Protein AF-A0A0S8J284-F1 (afdb_monomer_lite)

Structure (mmCIF, N/CA/C/O backbone):
data_AF-A0A0S8J284-F1
#
_entry.id   AF-A0A0S8J284-F1
#
loop_
_atom_site.group_PDB
_atom_site.id
_atom_site.type_symbol
_atom_site.label_atom_id
_atom_site.label_alt_id
_atom_site.label_comp_id
_atom_site.label_asym_id
_atom_site.label_entity_id
_atom_site.label_seq_id
_atom_site.pdbx_PDB_ins_code
_atom_site.Cartn_x
_atom_site.Cartn_y
_atom_site.Cartn_z
_atom_site.occupancy
_atom_site.B_iso_or_equiv
_atom_site.auth_seq_id
_atom_site.auth_comp_id
_atom_site.auth_asym_id
_atom_site.auth_atom_id
_atom_site.pdbx_PDB_model_num
ATOM 1 N N . MET A 1 1 ? -27.816 -32.619 47.698 1.00 55.47 1 MET A N 1
ATOM 2 C CA . MET A 1 1 ? -27.724 -31.165 47.419 1.00 55.47 1 MET A CA 1
ATOM 3 C C . MET A 1 1 ? -26.294 -30.667 47.196 1.00 55.47 1 MET A C 1
ATOM 5 O O . MET A 1 1 ? -26.063 -30.050 46.170 1.00 55.47 1 MET A O 1
ATOM 9 N N . LYS A 1 2 ? -25.310 -30.979 48.060 1.00 54.91 2 LYS A N 1
ATOM 10 C CA . LYS A 1 2 ? -23.910 -30.512 47.897 1.00 54.91 2 LYS A CA 1
ATOM 11 C C . LYS A 1 2 ? -23.208 -30.975 46.599 1.00 54.91 2 LYS A C 1
ATOM 13 O O . LYS A 1 2 ? -22.417 -30.231 46.039 1.00 54.91 2 LYS A O 1
ATOM 18 N N . LYS A 1 3 ? -23.534 -32.173 46.089 1.00 52.38 3 LYS A N 1
ATOM 19 C CA . LYS A 1 3 ? -22.927 -32.741 44.864 1.00 52.38 3 LYS A CA 1
ATOM 20 C C . LYS A 1 3 ? -23.405 -32.066 43.565 1.00 52.38 3 LYS A C 1
ATOM 22 O O . LYS A 1 3 ? -22.605 -31.886 42.659 1.00 52.38 3 LYS A O 1
ATOM 27 N N . CYS A 1 4 ? -24.668 -31.632 43.494 1.00 60.75 4 CYS A N 1
ATOM 28 C CA . CYS A 1 4 ? -25.193 -30.891 42.336 1.00 60.75 4 CYS A CA 1
ATOM 29 C C . CYS A 1 4 ? -24.590 -29.484 42.232 1.00 60.75 4 CYS A C 1
ATOM 31 O O . CYS A 1 4 ? -24.328 -29.015 41.133 1.00 60.75 4 CYS A O 1
ATOM 33 N N . PHE A 1 5 ? -24.325 -28.841 43.373 1.00 65.31 5 PHE A N 1
ATOM 34 C CA . PHE A 1 5 ? -23.722 -27.507 43.417 1.00 65.31 5 PHE A CA 1
ATOM 35 C C . PHE A 1 5 ? -22.281 -27.501 42.885 1.00 65.31 5 PHE A C 1
ATOM 37 O O . PHE A 1 5 ? -21.887 -26.588 42.168 1.00 65.31 5 PHE A O 1
ATOM 44 N N . LEU A 1 6 ? -21.519 -28.561 43.180 1.00 66.62 6 LEU A N 1
ATOM 45 C CA . LEU A 1 6 ? -20.155 -28.734 42.678 1.00 66.62 6 LEU A CA 1
ATOM 46 C C . LEU A 1 6 ? -20.128 -28.915 41.150 1.00 66.62 6 LEU A C 1
ATOM 48 O O . LEU A 1 6 ? -19.305 -28.310 40.472 1.00 66.62 6 LEU A O 1
ATOM 52 N N . ILE A 1 7 ? -21.059 -29.706 40.605 1.00 70.56 7 ILE A N 1
ATOM 53 C CA . ILE A 1 7 ? -21.168 -29.947 39.157 1.00 70.56 7 ILE A CA 1
ATOM 54 C C . ILE A 1 7 ? -21.563 -28.658 38.421 1.00 70.56 7 ILE A C 1
ATOM 56 O O . ILE A 1 7 ? -20.993 -28.359 37.375 1.00 70.56 7 ILE A O 1
ATOM 60 N N . LEU A 1 8 ? -22.476 -27.862 38.990 1.00 61.66 8 LEU A N 1
ATOM 61 C CA . LEU A 1 8 ? -22.900 -26.589 38.400 1.00 61.66 8 LEU A CA 1
ATOM 62 C C . LEU A 1 8 ? -21.765 -25.546 38.380 1.00 61.66 8 LEU A C 1
ATOM 64 O O . LEU A 1 8 ? -21.617 -24.823 37.398 1.00 61.66 8 LEU A O 1
ATOM 68 N N . MET A 1 9 ? -20.930 -25.500 39.427 1.00 62.25 9 MET A N 1
ATOM 69 C CA . MET A 1 9 ? -19.750 -24.625 39.452 1.00 62.25 9 MET A CA 1
ATOM 70 C C . MET A 1 9 ? -18.697 -25.031 38.417 1.00 62.25 9 MET A C 1
ATOM 72 O O . MET A 1 9 ? -18.158 -24.164 37.738 1.00 62.25 9 MET A O 1
ATOM 76 N N . ILE A 1 10 ? -18.422 -26.330 38.260 1.00 64.81 10 ILE A N 1
ATOM 77 C CA . ILE A 1 10 ? -17.438 -26.813 37.277 1.00 64.81 10 ILE A CA 1
ATOM 78 C C . ILE A 1 10 ? -17.908 -26.492 35.850 1.00 64.81 10 ILE A C 1
ATOM 80 O O . ILE A 1 10 ? -17.126 -25.993 35.045 1.00 64.81 10 ILE A O 1
ATOM 84 N N . LEU A 1 11 ? -19.200 -26.679 35.556 1.00 57.97 11 LEU A N 1
ATOM 85 C CA . LEU A 1 11 ? -19.772 -26.352 34.247 1.00 57.97 11 LEU A CA 1
ATOM 86 C C . LEU A 1 11 ? -19.724 -24.839 33.950 1.00 57.97 11 LEU A C 1
ATOM 88 O O . LEU A 1 11 ? -19.425 -24.441 32.827 1.00 57.97 11 LEU A O 1
ATOM 92 N N . SER A 1 12 ? -19.953 -23.996 34.964 1.00 57.03 12 SER A N 1
ATOM 93 C CA . SER A 1 12 ? -19.860 -22.533 34.852 1.00 57.03 12 SER A CA 1
ATOM 94 C C . SER A 1 12 ? -18.428 -22.038 34.620 1.00 57.03 12 SER A C 1
ATOM 96 O O . SER A 1 12 ? -18.242 -21.058 33.904 1.00 57.03 12 SER A O 1
ATOM 98 N N . VAL A 1 13 ? -17.419 -22.695 35.200 1.00 59.44 13 VAL A N 1
ATOM 99 C CA . VAL A 1 13 ? -16.005 -22.348 34.979 1.00 59.44 13 VAL A CA 1
ATOM 100 C C . VAL A 1 13 ? -15.548 -22.784 33.581 1.00 59.44 13 VAL A C 1
ATOM 102 O O . VAL A 1 13 ? -14.806 -22.056 32.927 1.00 59.44 13 VAL A O 1
ATOM 105 N N . CYS A 1 14 ? -16.052 -23.908 33.061 1.00 55.53 14 CYS A N 1
ATOM 106 C CA . CYS A 1 14 ? -15.758 -24.348 31.692 1.00 55.53 14 CYS A CA 1
ATOM 107 C C . CYS A 1 14 ? -16.416 -23.468 30.607 1.00 55.53 14 CYS A C 1
ATOM 109 O O . CYS A 1 14 ? -15.826 -23.274 29.543 1.00 55.53 14 CYS A O 1
ATOM 111 N N . LEU A 1 15 ? -17.600 -22.901 30.872 1.00 51.56 15 LEU A N 1
ATOM 112 C CA . LEU A 1 15 ? -18.315 -22.019 29.933 1.00 51.56 15 LEU A CA 1
ATOM 113 C C . LEU A 1 15 ? -17.764 -20.583 29.888 1.00 51.56 15 LEU A C 1
ATOM 115 O O . LEU A 1 15 ? -17.946 -19.899 28.887 1.00 51.56 15 LEU A O 1
ATOM 119 N N . LEU A 1 16 ? -17.066 -20.129 30.934 1.00 50.81 16 LEU A N 1
ATOM 120 C CA . LEU A 1 16 ? -16.385 -18.825 30.947 1.00 50.81 16 LEU A CA 1
ATOM 121 C C . LEU A 1 16 ? -14.950 -18.890 30.398 1.00 50.81 16 LEU A C 1
ATOM 123 O O . LEU A 1 16 ? -14.395 -17.866 30.013 1.00 50.81 16 LEU A O 1
ATOM 127 N N . GLY A 1 17 ? -14.345 -20.082 30.346 1.00 47.28 17 GLY A N 1
ATOM 128 C CA . GLY A 1 17 ? -12.985 -20.283 29.833 1.00 47.28 17 GLY A CA 1
ATOM 129 C C . GLY A 1 17 ? -12.878 -20.442 28.312 1.00 47.28 17 GLY A C 1
ATOM 130 O O . GLY A 1 17 ? -11.770 -20.473 27.789 1.00 47.28 17 GLY A O 1
ATOM 131 N N . SER A 1 18 ? -14.001 -20.559 27.597 1.00 47.88 18 SER A N 1
ATOM 132 C CA . SER A 1 18 ? -14.031 -20.875 26.159 1.00 47.88 18 SER A CA 1
ATOM 133 C C . SER A 1 18 ? -14.291 -19.666 25.248 1.00 47.88 18 SER A C 1
ATOM 135 O O . SER A 1 18 ? -14.162 -19.783 24.032 1.00 47.88 18 SER A O 1
ATOM 137 N N . SER A 1 19 ? -14.588 -18.487 25.800 1.00 45.78 19 SER A N 1
ATOM 138 C CA . SER A 1 19 ? -14.896 -17.274 25.022 1.00 45.78 19 SER A CA 1
ATOM 139 C C . SER A 1 19 ? -13.680 -16.401 24.682 1.00 45.78 19 SER A C 1
ATOM 141 O O . SER A 1 19 ? -13.838 -15.389 24.007 1.00 45.78 19 SER A O 1
ATOM 143 N N . ILE A 1 20 ? -12.470 -16.760 25.125 1.00 48.12 20 ILE A N 1
ATOM 144 C CA . ILE A 1 20 ? -11.269 -15.912 24.964 1.00 48.12 20 ILE A CA 1
ATOM 145 C C . ILE A 1 20 ? -10.429 -16.307 23.728 1.00 48.12 20 ILE A C 1
ATOM 147 O O . ILE A 1 20 ? -9.531 -15.578 23.321 1.00 48.12 20 ILE A O 1
ATOM 151 N N . SER A 1 21 ? -10.731 -17.419 23.055 1.00 41.75 21 SER A N 1
ATOM 152 C CA . SER A 1 21 ? -9.809 -18.017 22.072 1.00 41.75 21 SER A CA 1
ATOM 153 C C . SER A 1 21 ? -10.071 -17.689 20.594 1.00 41.75 21 SER A C 1
ATOM 155 O O . SER A 1 21 ? -9.546 -18.388 19.735 1.00 41.75 21 SER A O 1
ATOM 157 N N . LEU A 1 22 ? -10.848 -16.649 20.264 1.00 42.47 22 LEU A N 1
ATOM 158 C CA . LEU A 1 22 ? -11.141 -16.287 18.861 1.00 42.47 22 LEU A CA 1
ATOM 159 C C . LEU A 1 22 ? -10.425 -15.036 18.340 1.00 42.47 22 LEU A C 1
ATOM 161 O O . LEU A 1 22 ? -10.557 -14.720 17.160 1.00 42.47 22 LEU A O 1
ATOM 165 N N . PHE A 1 23 ? -9.597 -14.371 19.149 1.00 43.62 23 PHE A N 1
ATOM 166 C CA . PHE A 1 23 ? -8.549 -13.523 18.583 1.00 43.62 23 PHE A CA 1
ATOM 167 C C . PHE A 1 23 ? -7.417 -14.439 18.135 1.00 43.62 23 PHE A C 1
ATOM 169 O O . PHE A 1 23 ? -6.452 -14.668 18.862 1.00 43.62 23 PHE A O 1
ATOM 176 N N . SER A 1 24 ? -7.586 -15.021 16.946 1.00 42.56 24 SER A N 1
ATOM 177 C CA . SER A 1 24 ? -6.487 -15.613 16.195 1.00 42.56 24 SER A CA 1
ATOM 178 C C . SER A 1 24 ? -5.383 -14.563 16.157 1.00 42.56 24 SER A C 1
ATOM 180 O O . SER A 1 24 ? -5.531 -13.534 15.501 1.00 42.56 24 SER A O 1
ATOM 182 N N . GLN A 1 25 ? -4.335 -14.778 16.952 1.00 50.28 25 GLN A N 1
ATOM 183 C CA . GLN A 1 25 ? -3.170 -13.915 17.004 1.00 50.28 25 GLN A CA 1
ATOM 184 C C . GLN A 1 25 ? -2.637 -13.834 15.581 1.00 50.28 25 GLN A C 1
ATOM 186 O O . GLN A 1 25 ? -2.089 -14.802 15.060 1.00 50.28 25 GLN A O 1
ATOM 191 N N . ILE A 1 26 ? -2.831 -12.693 14.929 1.00 55.22 26 ILE A N 1
ATOM 192 C CA . ILE A 1 26 ? -1.998 -12.325 13.795 1.00 55.22 26 ILE A CA 1
ATOM 193 C C . ILE A 1 26 ? -0.648 -12.039 14.446 1.00 55.22 26 ILE A C 1
ATOM 195 O O . ILE A 1 26 ? -0.380 -10.942 14.929 1.00 55.22 26 ILE A O 1
ATOM 199 N N . THR A 1 27 ? 0.131 -13.101 14.614 1.00 67.75 27 THR A N 1
ATOM 200 C CA . THR A 1 27 ? 1.545 -13.007 14.936 1.00 67.75 27 THR A CA 1
ATOM 201 C C . THR A 1 27 ? 2.228 -12.257 13.811 1.00 67.75 27 THR A C 1
ATOM 203 O O . THR A 1 27 ? 1.761 -12.324 12.670 1.00 67.75 27 THR A O 1
ATOM 206 N N . ASP A 1 28 ? 3.325 -11.575 14.130 1.00 82.75 28 ASP A N 1
ATOM 207 C CA . ASP A 1 28 ? 4.155 -10.942 13.116 1.00 82.75 28 ASP A CA 1
ATOM 208 C C . ASP A 1 28 ? 4.410 -11.938 11.974 1.00 82.75 28 ASP A C 1
ATOM 210 O O . ASP A 1 28 ? 4.914 -13.045 12.182 1.00 82.75 28 ASP A O 1
ATOM 214 N N . GLU A 1 29 ? 3.971 -11.571 10.776 1.00 88.25 29 GLU A N 1
ATOM 215 C CA . GLU A 1 29 ? 4.032 -12.405 9.582 1.00 88.25 29 GLU A CA 1
ATOM 216 C C . GLU A 1 29 ? 4.962 -11.715 8.595 1.00 88.25 29 GLU A C 1
ATOM 218 O O . GLU A 1 29 ? 4.930 -10.497 8.453 1.00 88.25 29 GLU A O 1
ATOM 223 N N . SER A 1 30 ? 5.806 -12.461 7.898 1.00 92.50 30 SER A N 1
ATOM 224 C CA . SER A 1 30 ? 6.573 -11.907 6.787 1.00 92.50 30 SER A CA 1
ATOM 225 C C . SER A 1 30 ? 6.796 -12.971 5.738 1.00 92.50 30 SER A C 1
ATOM 227 O O . SER A 1 30 ? 6.816 -14.166 6.043 1.00 92.50 30 SER A O 1
ATOM 229 N N . GLY A 1 31 ? 6.95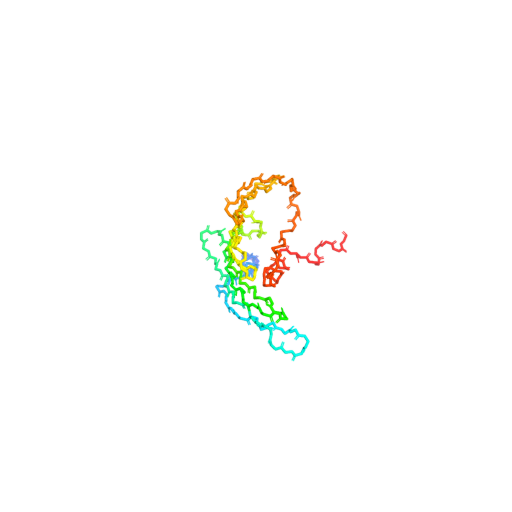8 -12.539 4.499 1.00 92.81 31 GLY A N 1
ATOM 230 C CA . GLY A 1 31 ? 7.113 -13.461 3.395 1.00 92.81 31 GLY A CA 1
ATOM 231 C C . GLY A 1 31 ? 7.509 -12.767 2.110 1.00 92.81 31 GLY A C 1
ATOM 232 O O . GLY A 1 31 ? 7.776 -11.564 2.069 1.00 92.81 31 GLY A O 1
ATOM 233 N N . LYS A 1 32 ? 7.573 -13.579 1.058 1.00 94.00 32 LYS A N 1
ATOM 234 C CA . LYS A 1 32 ? 7.924 -13.151 -0.288 1.00 94.00 32 LYS A CA 1
ATOM 235 C C . LYS A 1 32 ? 6.997 -13.819 -1.295 1.00 94.00 32 LYS A C 1
ATOM 237 O O . LYS A 1 32 ? 6.952 -15.047 -1.350 1.00 94.00 32 LYS A O 1
ATOM 242 N N . PHE A 1 33 ? 6.322 -13.033 -2.126 1.00 90.81 33 PHE A N 1
ATOM 243 C CA . PHE A 1 33 ? 5.696 -13.522 -3.350 1.00 90.81 33 PHE A CA 1
ATOM 244 C C . PHE A 1 33 ? 6.671 -13.385 -4.508 1.00 90.81 33 PHE A C 1
ATOM 246 O O . PHE A 1 33 ? 7.343 -12.367 -4.645 1.00 90.81 33 PHE A O 1
ATOM 253 N N . ILE A 1 34 ? 6.745 -14.411 -5.351 1.00 93.19 34 ILE A N 1
ATOM 254 C CA . ILE A 1 34 ? 7.431 -14.328 -6.639 1.00 93.19 34 ILE A CA 1
ATOM 255 C C . ILE A 1 34 ? 6.369 -14.088 -7.702 1.00 93.19 34 ILE A C 1
ATOM 257 O O . ILE A 1 34 ? 5.383 -14.821 -7.783 1.00 93.19 34 ILE A O 1
ATOM 261 N N . ILE A 1 35 ? 6.569 -13.053 -8.504 1.00 90.12 35 ILE A N 1
ATOM 262 C CA . ILE A 1 35 ? 5.640 -12.623 -9.538 1.00 90.12 35 ILE A CA 1
ATOM 263 C C . ILE A 1 35 ? 6.148 -13.172 -10.864 1.00 90.12 35 ILE A C 1
ATOM 265 O O . ILE A 1 35 ? 7.288 -12.915 -11.253 1.00 90.12 35 ILE A O 1
ATOM 269 N N . 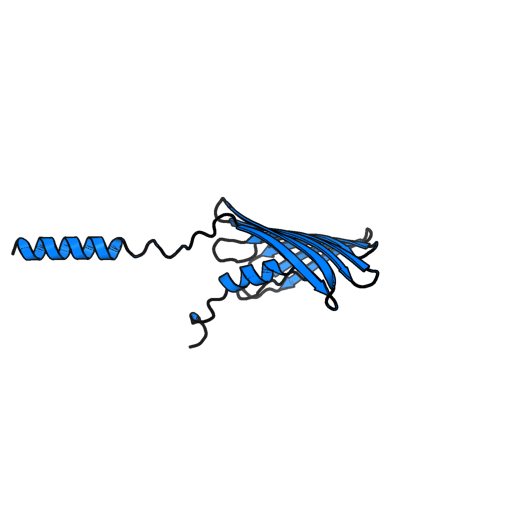TYR A 1 36 ? 5.293 -13.907 -11.570 1.00 91.00 36 TYR A N 1
ATOM 270 C CA . TYR A 1 36 ? 5.582 -14.431 -12.901 1.00 91.00 36 TYR A CA 1
ATOM 271 C C . TYR A 1 36 ? 4.743 -13.705 -13.954 1.00 91.00 36 TYR A C 1
ATOM 273 O O . TYR A 1 36 ? 3.546 -13.493 -13.769 1.00 91.00 36 TYR A O 1
ATOM 281 N N . TYR A 1 37 ? 5.360 -13.370 -15.084 1.00 89.19 37 TYR A N 1
ATOM 282 C CA . TYR A 1 37 ? 4.703 -12.827 -16.267 1.00 89.19 37 TYR A CA 1
ATOM 283 C C . TYR A 1 37 ? 5.137 -13.623 -17.494 1.00 89.19 37 TYR A C 1
ATOM 285 O O . TYR A 1 37 ? 6.331 -13.794 -17.738 1.00 89.19 37 TYR A O 1
ATOM 293 N N . SER A 1 38 ? 4.172 -14.106 -18.281 1.00 91.12 38 SER A N 1
ATOM 294 C CA . SER A 1 38 ? 4.442 -14.951 -19.457 1.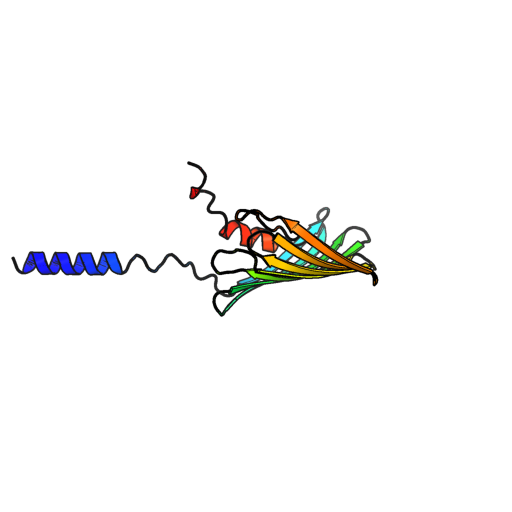00 91.12 38 SER A CA 1
ATOM 295 C C . SER A 1 38 ? 5.382 -16.127 -19.138 1.00 91.12 38 SER A C 1
ATOM 297 O O . SER A 1 38 ? 6.389 -16.327 -19.814 1.00 91.12 38 SER A O 1
ATOM 299 N N . GLU A 1 39 ? 5.076 -16.862 -18.060 1.00 92.62 39 GLU A N 1
ATOM 300 C CA . GLU A 1 39 ? 5.833 -18.038 -17.577 1.00 92.62 39 GLU A CA 1
ATOM 301 C C . GLU A 1 39 ? 7.282 -17.756 -17.136 1.00 92.62 39 GLU A C 1
ATOM 303 O O . GLU A 1 39 ? 8.053 -18.680 -16.881 1.00 92.62 39 GLU A O 1
ATOM 308 N N . ARG A 1 40 ? 7.670 -16.484 -17.001 1.00 92.31 40 ARG A N 1
ATOM 309 C CA . ARG A 1 40 ? 8.994 -16.071 -16.519 1.00 92.31 40 ARG A CA 1
ATOM 310 C C . ARG A 1 40 ? 8.865 -15.288 -15.231 1.00 92.31 40 ARG A C 1
ATOM 312 O O . ARG A 1 40 ? 7.909 -14.536 -15.069 1.00 92.31 40 ARG A O 1
ATOM 319 N N . GLU A 1 41 ? 9.831 -15.444 -14.334 1.00 94.44 41 GLU A N 1
ATOM 320 C CA . GLU A 1 41 ? 9.925 -14.581 -13.159 1.00 94.44 41 GLU A CA 1
ATOM 321 C C . GLU A 1 41 ? 10.085 -13.131 -13.628 1.00 94.44 41 GLU A C 1
ATOM 323 O O . GLU A 1 41 ? 11.022 -12.790 -14.351 1.00 94.44 41 GLU A O 1
ATOM 328 N N . ALA A 1 42 ? 9.118 -12.305 -13.255 1.00 94.19 42 ALA A N 1
ATOM 329 C CA . ALA A 1 42 ? 9.077 -10.884 -13.548 1.00 94.19 42 ALA A CA 1
ATOM 330 C C . ALA A 1 42 ? 9.536 -10.067 -12.342 1.00 94.19 42 ALA A C 1
ATOM 332 O O . ALA A 1 42 ? 10.017 -8.954 -12.507 1.00 94.19 42 ALA A O 1
ATOM 333 N N . GLY A 1 43 ? 9.399 -10.594 -11.127 1.00 94.75 43 GLY A N 1
ATOM 334 C CA . GLY A 1 43 ? 9.726 -9.841 -9.932 1.00 94.75 43 GLY A CA 1
ATOM 335 C C . GLY A 1 43 ? 9.320 -10.531 -8.652 1.00 94.75 43 GLY A C 1
ATOM 336 O O . GLY A 1 43 ? 9.051 -11.731 -8.613 1.00 94.75 43 GLY A O 1
ATOM 337 N N . PHE A 1 44 ? 9.250 -9.744 -7.594 1.00 94.56 44 PHE A N 1
ATOM 338 C CA . PHE A 1 44 ? 8.831 -10.203 -6.289 1.00 94.56 44 PHE A CA 1
ATOM 339 C C . PHE A 1 44 ? 8.158 -9.098 -5.490 1.00 94.56 44 PHE A C 1
ATOM 341 O O . PHE A 1 44 ? 8.253 -7.916 -5.813 1.00 94.56 44 PHE A O 1
ATOM 348 N N . GLU A 1 45 ? 7.552 -9.525 -4.396 1.00 94.81 45 GLU A N 1
ATOM 349 C CA . GLU A 1 45 ? 6.963 -8.686 -3.374 1.00 94.81 45 GLU A CA 1
ATOM 350 C C . GLU A 1 45 ? 7.379 -9.225 -2.008 1.00 94.81 45 GLU A C 1
ATOM 352 O O . GLU A 1 45 ? 7.104 -10.382 -1.700 1.00 94.81 45 GLU A O 1
ATOM 357 N N . ASN A 1 46 ? 8.093 -8.430 -1.215 1.00 95.69 46 ASN A N 1
ATOM 358 C CA . ASN A 1 46 ? 8.401 -8.757 0.172 1.00 95.69 46 ASN A CA 1
ATOM 359 C C . ASN A 1 46 ? 7.404 -8.041 1.070 1.00 95.69 46 ASN A C 1
ATOM 361 O O . ASN A 1 46 ? 7.281 -6.821 0.991 1.00 95.69 46 ASN A O 1
ATOM 365 N N . TYR A 1 47 ? 6.782 -8.772 1.984 1.00 93.62 47 TYR A N 1
ATOM 366 C CA . TYR A 1 47 ? 5.797 -8.201 2.887 1.00 93.62 47 TYR A CA 1
ATOM 367 C C . TYR A 1 47 ? 6.134 -8.480 4.346 1.00 93.62 47 TYR A C 1
ATOM 369 O O . TYR A 1 47 ? 6.782 -9.477 4.686 1.00 93.62 47 TYR A O 1
ATOM 377 N N . SER A 1 48 ? 5.628 -7.622 5.226 1.00 93.38 48 SER A N 1
ATOM 378 C CA . SER A 1 48 ? 5.526 -7.915 6.647 1.00 93.38 48 SER A CA 1
ATOM 379 C C . SER A 1 48 ? 4.270 -7.324 7.273 1.00 93.38 48 SER A C 1
ATOM 381 O O . SER A 1 4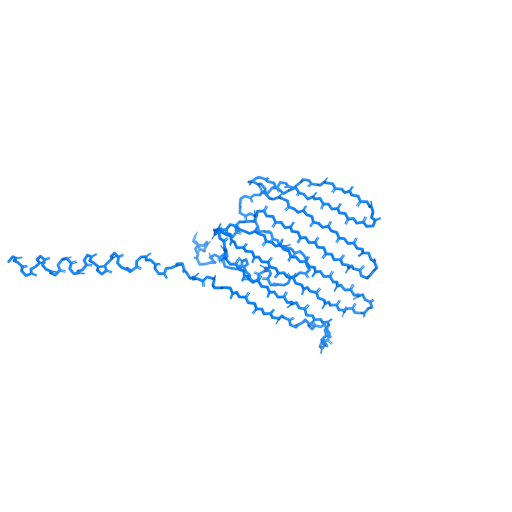8 ? 3.844 -6.218 6.956 1.00 93.38 48 SER A O 1
ATOM 383 N N . VAL A 1 49 ? 3.682 -8.075 8.195 1.00 91.44 49 VAL A N 1
ATOM 384 C CA . VAL A 1 49 ? 2.595 -7.653 9.071 1.00 91.44 49 VAL A CA 1
ATOM 385 C C . VAL A 1 49 ? 3.136 -7.656 10.479 1.00 91.44 49 VAL A C 1
ATOM 387 O O . VAL A 1 49 ? 3.735 -8.639 10.903 1.00 91.44 49 VAL A O 1
ATOM 390 N N . SER A 1 50 ? 2.890 -6.579 11.206 1.00 91.50 50 SER A N 1
ATOM 391 C CA . SER A 1 50 ? 3.166 -6.516 12.634 1.00 91.50 50 SER A CA 1
ATOM 392 C C . SER A 1 50 ? 1.972 -5.957 13.379 1.00 91.50 50 SER A C 1
ATOM 394 O O . SER A 1 50 ? 1.302 -5.052 12.868 1.00 91.50 50 SER A O 1
ATOM 396 N N . ILE A 1 51 ? 1.742 -6.449 14.593 1.00 89.25 51 ILE A N 1
ATOM 397 C CA . ILE A 1 51 ? 0.724 -5.894 15.485 1.00 89.25 51 ILE A CA 1
ATOM 398 C C . ILE A 1 51 ? 1.384 -5.278 16.706 1.00 89.25 51 ILE A C 1
ATOM 400 O O . ILE A 1 51 ? 2.037 -5.953 17.496 1.00 89.25 51 ILE A O 1
ATOM 404 N N . SER A 1 52 ? 1.159 -3.983 16.885 1.00 89.19 52 SER A N 1
ATOM 405 C CA . SER A 1 52 ? 1.659 -3.222 18.026 1.00 89.19 52 SER A CA 1
ATOM 406 C C . SER A 1 52 ? 0.680 -2.110 18.369 1.00 89.19 52 SER A C 1
ATOM 408 O O . SER A 1 52 ? 0.103 -1.502 17.470 1.00 89.19 52 SER A O 1
ATOM 410 N N . ASP A 1 53 ? 0.504 -1.825 19.659 1.00 88.06 53 ASP A N 1
ATOM 411 C CA . ASP A 1 53 ? -0.278 -0.676 20.142 1.00 88.06 53 ASP A CA 1
ATOM 412 C C . ASP A 1 53 ? -1.720 -0.606 19.601 1.00 88.06 53 ASP A C 1
ATOM 414 O O . ASP A 1 53 ? -2.247 0.470 19.327 1.00 88.06 53 ASP A O 1
ATOM 418 N N . GLY A 1 54 ? -2.371 -1.763 19.423 1.00 87.69 54 GLY A N 1
ATOM 419 C CA . GLY A 1 54 ? -3.736 -1.832 18.885 1.00 87.69 54 GLY A CA 1
ATOM 420 C C . GLY A 1 54 ? -3.838 -1.501 17.392 1.00 87.69 54 GLY A C 1
ATOM 421 O O . GLY A 1 54 ? -4.932 -1.232 16.903 1.00 87.69 54 GLY A O 1
ATOM 422 N N . LYS A 1 55 ? -2.716 -1.525 16.669 1.00 91.44 55 LYS A N 1
ATOM 423 C CA . LYS A 1 55 ? -2.656 -1.275 15.230 1.00 91.44 55 LYS A CA 1
ATOM 424 C C . LYS A 1 55 ? -2.056 -2.456 14.495 1.00 91.44 55 LYS A C 1
ATOM 426 O O . LYS A 1 55 ? -1.157 -3.129 15.001 1.00 91.44 55 LYS A O 1
ATOM 431 N N . ILE A 1 56 ? -2.538 -2.668 13.280 1.00 90.50 56 ILE A N 1
ATOM 432 C CA . ILE A 1 56 ? -1.974 -3.610 12.323 1.00 90.50 56 ILE A CA 1
ATOM 433 C C . ILE A 1 56 ? -1.183 -2.781 11.320 1.00 90.50 56 ILE A C 1
ATOM 435 O O . ILE A 1 56 ? -1.743 -1.944 10.616 1.00 90.50 56 ILE A O 1
ATOM 439 N N . ARG A 1 57 ? 0.127 -2.996 11.260 1.00 93.31 57 ARG A N 1
ATOM 440 C CA . ARG A 1 57 ? 0.998 -2.356 10.275 1.00 93.31 57 ARG A CA 1
ATOM 441 C C . ARG A 1 57 ? 1.377 -3.366 9.217 1.00 93.31 57 ARG A C 1
ATOM 443 O O . ARG A 1 57 ? 1.977 -4.390 9.533 1.00 93.31 57 ARG A O 1
ATOM 450 N N . LEU A 1 58 ? 1.044 -3.046 7.978 1.00 91.69 58 LEU A N 1
ATOM 451 C CA . LEU A 1 58 ? 1.424 -3.792 6.798 1.00 91.69 58 LEU A CA 1
ATOM 452 C C . LEU A 1 58 ? 2.495 -3.009 6.041 1.00 91.69 58 LEU A C 1
ATOM 454 O O . LEU A 1 58 ? 2.244 -1.899 5.576 1.00 91.69 58 LEU A O 1
ATOM 458 N N . LYS A 1 59 ? 3.672 -3.607 5.886 1.00 93.94 59 LYS A N 1
ATOM 459 C CA . LYS A 1 59 ? 4.719 -3.100 5.006 1.00 93.94 59 LYS A CA 1
ATOM 460 C C . LYS A 1 59 ? 4.868 -3.999 3.805 1.00 93.94 59 LYS A C 1
ATOM 462 O O . LYS A 1 59 ? 4.811 -5.219 3.930 1.00 93.94 59 LYS A O 1
ATOM 467 N N . ASP A 1 60 ? 5.118 -3.370 2.675 1.00 93.12 60 ASP A N 1
ATOM 468 C CA . ASP A 1 60 ? 5.275 -4.058 1.413 1.00 93.12 60 ASP A CA 1
ATOM 469 C C . ASP A 1 60 ? 6.367 -3.401 0.571 1.00 93.12 60 ASP A C 1
ATOM 471 O O . ASP A 1 60 ? 6.543 -2.180 0.598 1.00 93.12 60 ASP A O 1
ATOM 475 N N . GLN A 1 61 ? 7.112 -4.220 -0.156 1.00 95.00 61 GLN A N 1
ATOM 476 C CA . GLN A 1 61 ? 8.084 -3.806 -1.145 1.00 95.00 61 GLN A CA 1
ATOM 477 C C . GLN A 1 61 ? 7.992 -4.729 -2.359 1.00 95.00 61 GLN A C 1
ATOM 479 O O . GLN A 1 61 ? 8.481 -5.861 -2.321 1.00 95.00 61 GLN A O 1
ATOM 484 N N . ALA A 1 62 ? 7.471 -4.206 -3.464 1.00 93.94 62 ALA A N 1
ATOM 485 C CA . ALA A 1 62 ? 7.494 -4.873 -4.752 1.00 93.94 62 ALA A CA 1
ATOM 486 C C . ALA A 1 62 ? 8.594 -4.330 -5.659 1.00 93.94 62 ALA A C 1
ATOM 488 O O . ALA A 1 62 ? 8.831 -3.123 -5.756 1.00 93.94 62 ALA A O 1
ATOM 489 N N . GLN A 1 63 ? 9.227 -5.250 -6.376 1.00 94.81 63 GLN A N 1
ATOM 490 C CA . GLN A 1 63 ? 10.085 -4.959 -7.508 1.00 94.81 63 GLN A CA 1
ATOM 491 C C . GLN A 1 63 ? 9.716 -5.914 -8.633 1.00 94.81 63 GLN A C 1
ATOM 493 O O . GLN A 1 63 ? 9.871 -7.126 -8.493 1.00 94.81 63 GLN A O 1
ATOM 498 N N . LEU A 1 64 ? 9.258 -5.380 -9.760 1.00 92.62 64 LEU A N 1
ATOM 499 C CA . LEU A 1 64 ? 8.907 -6.177 -10.929 1.00 92.62 64 LEU A CA 1
ATOM 500 C C . LEU A 1 64 ? 9.355 -5.501 -12.218 1.00 92.62 64 LEU A C 1
ATOM 502 O O . LEU A 1 64 ? 9.357 -4.282 -12.343 1.00 92.62 64 LEU A O 1
ATOM 506 N N . ARG A 1 65 ? 9.717 -6.324 -13.190 1.00 91.88 65 ARG A N 1
ATOM 507 C CA . ARG A 1 65 ? 10.080 -5.937 -14.538 1.00 91.88 65 ARG A CA 1
ATOM 508 C C . ARG A 1 65 ? 9.178 -6.674 -15.504 1.00 91.88 65 ARG A C 1
ATOM 510 O O . ARG A 1 65 ? 9.258 -7.893 -15.648 1.00 91.88 65 ARG A O 1
ATOM 517 N N . VAL A 1 66 ? 8.320 -5.924 -16.175 1.00 87.38 66 VAL A N 1
ATOM 518 C CA . VAL A 1 66 ? 7.430 -6.460 -17.201 1.00 87.38 66 VAL A CA 1
ATOM 519 C C . VAL A 1 66 ? 7.737 -5.724 -18.491 1.00 87.38 66 VAL A C 1
ATOM 521 O O . VAL A 1 66 ? 7.703 -4.495 -18.543 1.00 87.38 66 VAL A O 1
ATOM 524 N N . MET A 1 67 ? 8.072 -6.490 -19.531 1.00 85.75 67 MET A N 1
ATOM 525 C CA . MET A 1 67 ? 8.618 -5.956 -20.781 1.00 85.75 67 MET A CA 1
ATOM 526 C C . MET A 1 67 ? 9.903 -5.143 -20.516 1.00 85.75 67 MET A C 1
ATOM 528 O O . MET A 1 67 ? 10.888 -5.711 -20.046 1.00 85.75 67 MET A O 1
ATOM 532 N N . GLU A 1 68 ? 9.893 -3.837 -20.795 1.00 84.94 68 GLU A N 1
ATOM 533 C CA . GLU A 1 68 ? 11.014 -2.903 -20.586 1.00 84.94 68 GLU A CA 1
ATOM 534 C C . GLU A 1 68 ? 10.730 -1.874 -19.474 1.00 84.94 68 GLU A C 1
ATOM 536 O O . GLU A 1 68 ? 11.465 -0.899 -19.309 1.00 84.94 68 GLU A O 1
ATOM 541 N N . MET A 1 69 ? 9.665 -2.086 -18.697 1.00 87.06 69 MET A N 1
ATOM 542 C CA . MET A 1 69 ? 9.279 -1.213 -17.592 1.00 87.06 69 MET A CA 1
ATOM 543 C C . MET A 1 69 ? 9.647 -1.855 -16.258 1.00 87.06 69 MET A C 1
ATOM 545 O O . MET A 1 69 ? 9.233 -2.978 -15.961 1.00 87.06 69 MET A O 1
ATOM 549 N N . ASP A 1 70 ? 10.413 -1.119 -15.459 1.00 90.25 70 ASP A N 1
ATOM 550 C CA . ASP A 1 70 ? 10.724 -1.470 -14.078 1.00 90.25 70 ASP A CA 1
ATOM 551 C C . ASP A 1 70 ? 9.721 -0.775 -13.157 1.00 90.25 70 ASP A C 1
ATOM 553 O O . ASP A 1 70 ? 9.526 0.434 -13.256 1.00 90.25 70 ASP A O 1
ATOM 557 N N . PHE A 1 71 ? 9.105 -1.519 -12.249 1.00 91.25 71 PHE A N 1
ATOM 558 C CA . PHE A 1 71 ? 8.238 -0.979 -11.215 1.00 91.25 71 PHE A CA 1
ATOM 559 C C . PHE A 1 71 ? 8.848 -1.313 -9.863 1.00 91.25 71 PHE A C 1
ATOM 561 O O . PHE A 1 71 ? 9.165 -2.468 -9.571 1.00 91.25 71 PHE A O 1
ATOM 568 N N . ILE A 1 72 ? 9.023 -0.284 -9.045 1.00 92.88 72 ILE A N 1
ATOM 569 C CA . ILE A 1 72 ? 9.461 -0.399 -7.660 1.00 92.88 72 ILE A CA 1
ATOM 570 C C . ILE A 1 72 ? 8.404 0.294 -6.825 1.00 92.88 72 ILE A C 1
ATOM 572 O O . ILE A 1 72 ? 8.127 1.465 -7.061 1.00 92.88 72 ILE A O 1
ATOM 576 N N . VAL A 1 73 ? 7.824 -0.403 -5.859 1.00 93.31 73 VAL A N 1
ATOM 577 C CA . VAL A 1 73 ? 6.769 0.140 -5.002 1.00 93.31 73 VAL A CA 1
ATOM 578 C C . VAL A 1 73 ? 7.080 -0.237 -3.568 1.00 93.31 73 VAL A C 1
ATOM 580 O O . VAL A 1 73 ? 7.300 -1.404 -3.273 1.00 93.31 73 VAL A O 1
ATOM 583 N N . ASN A 1 74 ? 7.093 0.741 -2.674 1.00 94.31 74 ASN A N 1
ATOM 584 C CA . ASN A 1 74 ? 7.135 0.534 -1.237 1.00 94.31 74 ASN A CA 1
ATOM 585 C C . ASN A 1 74 ? 5.839 1.062 -0.640 1.00 94.31 74 ASN A C 1
ATOM 587 O O . ASN A 1 74 ? 5.378 2.147 -1.002 1.00 94.31 74 ASN A O 1
ATOM 591 N N . MET A 1 75 ? 5.283 0.325 0.308 1.00 94.06 75 MET A N 1
ATOM 592 C CA . MET A 1 75 ? 4.030 0.660 0.958 1.00 94.06 75 MET A CA 1
ATOM 593 C C . MET A 1 75 ? 4.133 0.442 2.462 1.00 94.06 75 MET A C 1
ATOM 595 O O . MET A 1 75 ? 4.782 -0.485 2.944 1.00 94.06 75 MET A O 1
ATOM 599 N N . ASP A 1 76 ? 3.466 1.317 3.198 1.00 94.62 76 ASP A N 1
ATOM 600 C CA . ASP A 1 76 ? 3.275 1.254 4.635 1.00 94.62 76 ASP A CA 1
ATOM 601 C C . ASP A 1 76 ? 1.820 1.624 4.936 1.00 94.62 76 ASP A C 1
ATOM 603 O O . ASP A 1 76 ? 1.430 2.790 4.839 1.00 94.62 76 ASP A O 1
ATOM 607 N N . LEU A 1 77 ? 1.009 0.611 5.224 1.00 92.94 77 LEU A N 1
ATOM 608 C CA . LEU A 1 77 ? -0.416 0.715 5.510 1.00 92.94 77 LEU A CA 1
ATOM 609 C C . LEU A 1 77 ? -0.649 0.442 6.994 1.00 92.94 77 LEU A C 1
ATOM 611 O O . LEU A 1 77 ? -0.244 -0.594 7.521 1.00 92.94 77 LEU A O 1
ATOM 615 N N . ILE A 1 78 ? -1.334 1.364 7.659 1.00 92.81 78 ILE A N 1
ATOM 616 C CA . ILE A 1 78 ? -1.744 1.237 9.053 1.00 92.81 78 ILE A CA 1
ATOM 617 C C . ILE A 1 78 ? -3.248 1.024 9.102 1.00 92.81 78 ILE A C 1
ATOM 619 O O . ILE A 1 78 ? -4.011 1.801 8.524 1.00 92.81 78 ILE A O 1
ATOM 623 N N . LEU A 1 79 ? -3.654 -0.020 9.815 1.00 89.75 79 LEU A N 1
ATOM 624 C CA . LEU A 1 79 ? -5.041 -0.367 10.077 1.00 89.75 79 LEU A CA 1
ATOM 625 C C . LEU A 1 79 ? -5.298 -0.422 11.586 1.00 89.75 79 LEU A C 1
ATOM 627 O O . LEU A 1 79 ? -4.385 -0.685 12.378 1.00 89.75 79 LEU A O 1
ATOM 631 N N . ASP A 1 80 ? -6.556 -0.256 11.974 1.00 88.00 80 ASP A N 1
ATOM 632 C CA . ASP A 1 80 ? -7.020 -0.598 13.316 1.00 88.00 80 ASP A CA 1
ATOM 633 C C . ASP A 1 80 ? -7.155 -2.129 13.502 1.00 88.00 80 ASP A C 1
ATOM 635 O O . ASP A 1 80 ? -6.955 -2.932 12.583 1.00 88.00 80 ASP A O 1
ATOM 639 N N . THR A 1 81 ? -7.521 -2.562 14.711 1.00 83.19 81 THR A N 1
ATOM 640 C CA . THR A 1 81 ? -7.766 -3.991 15.010 1.00 83.19 81 THR A CA 1
ATOM 641 C C . THR A 1 81 ? -8.966 -4.613 14.281 1.00 83.19 81 THR A C 1
ATOM 643 O O . THR A 1 81 ? -9.101 -5.836 14.275 1.00 83.19 81 THR A O 1
ATOM 646 N N . LEU A 1 82 ? -9.830 -3.800 13.669 1.00 82.19 82 LEU A N 1
ATOM 647 C CA . LEU A 1 82 ? -10.969 -4.213 12.845 1.00 82.19 82 LEU A CA 1
ATOM 648 C C . LEU A 1 82 ? -10.636 -4.175 11.342 1.00 82.19 82 LEU A C 1
ATOM 650 O O . LEU A 1 82 ? -11.525 -4.372 10.511 1.00 82.19 82 LEU A O 1
ATOM 654 N N . PHE A 1 83 ? -9.358 -3.979 10.994 1.00 81.50 83 PHE A N 1
ATOM 655 C CA . PHE A 1 83 ? -8.848 -3.840 9.630 1.00 81.50 83 PHE A CA 1
ATOM 656 C C . PHE A 1 83 ? -9.393 -2.617 8.866 1.00 81.50 83 PHE A C 1
ATOM 658 O O . PHE A 1 83 ? -9.388 -2.602 7.630 1.00 81.50 83 PHE A O 1
ATOM 665 N N . SER A 1 84 ? -9.852 -1.581 9.568 1.00 84.88 84 SER A N 1
ATOM 666 C CA . SER A 1 84 ? -10.183 -0.284 8.969 1.00 84.88 84 SER A CA 1
ATOM 667 C C . SER A 1 84 ? -8.895 0.497 8.698 1.00 84.88 84 SER A C 1
ATOM 669 O O . SER A 1 84 ? -8.031 0.544 9.576 1.00 84.88 84 SER A O 1
ATOM 671 N N . PRO A 1 85 ? -8.724 1.112 7.515 1.00 88.81 85 PRO A N 1
ATOM 672 C CA . PRO A 1 85 ? -7.514 1.864 7.209 1.00 88.81 85 PRO A CA 1
ATOM 673 C C . PRO A 1 85 ? -7.458 3.182 7.983 1.00 88.81 85 PRO A C 1
ATOM 675 O O . PRO A 1 85 ? -8.452 3.895 8.072 1.00 88.81 85 PRO A O 1
ATOM 678 N N . GLU A 1 86 ? -6.278 3.516 8.504 1.00 92.25 86 GLU A N 1
ATOM 679 C CA . GLU A 1 86 ? -5.991 4.796 9.165 1.00 92.25 86 GLU A CA 1
ATOM 680 C C . GLU A 1 86 ? -5.054 5.665 8.318 1.00 92.25 86 GLU A C 1
ATOM 682 O O . GLU A 1 86 ? -5.281 6.865 8.138 1.00 92.25 86 GLU A O 1
ATOM 687 N N . SER A 1 87 ? -3.994 5.067 7.768 1.00 94.75 87 SER A N 1
ATOM 688 C CA . SER A 1 87 ? -3.063 5.763 6.880 1.00 94.75 87 SER A CA 1
ATOM 689 C C . SER A 1 87 ? -2.393 4.826 5.888 1.00 94.75 87 SER A C 1
ATOM 691 O O . SER A 1 87 ? -2.131 3.663 6.182 1.00 94.75 87 SER A O 1
ATOM 693 N N . LEU A 1 88 ? -2.089 5.359 4.710 1.00 93.44 88 LEU A N 1
ATOM 694 C CA . LEU A 1 88 ? -1.276 4.712 3.689 1.00 93.44 88 LEU A CA 1
ATOM 695 C C . LEU A 1 88 ? -0.149 5.665 3.319 1.00 93.44 88 LEU A C 1
ATOM 697 O O . LEU A 1 88 ? -0.399 6.812 2.966 1.00 93.44 88 LEU A O 1
ATOM 701 N N . ASN A 1 89 ? 1.080 5.173 3.311 1.00 95.12 89 ASN A N 1
ATOM 702 C CA . ASN A 1 89 ? 2.165 5.815 2.591 1.00 95.12 89 ASN A CA 1
ATOM 703 C C . ASN A 1 89 ? 2.663 4.862 1.524 1.00 95.12 89 ASN A C 1
ATOM 705 O O . ASN A 1 89 ? 3.001 3.718 1.812 1.00 95.12 89 ASN A O 1
ATOM 709 N N . MET A 1 90 ? 2.724 5.348 0.299 1.00 93.50 90 MET A N 1
ATOM 710 C CA . MET A 1 90 ? 3.246 4.620 -0.835 1.00 93.50 90 MET A CA 1
ATOM 711 C C . MET A 1 90 ? 4.254 5.505 -1.544 1.00 93.50 90 MET A C 1
ATOM 713 O O . MET A 1 90 ? 4.024 6.693 -1.750 1.00 93.50 90 MET A O 1
ATOM 717 N N . ASN A 1 91 ? 5.390 4.940 -1.904 1.00 93.56 91 ASN A N 1
ATOM 718 C CA . ASN A 1 91 ? 6.333 5.594 -2.789 1.00 93.56 91 ASN A CA 1
ATOM 719 C C . ASN A 1 91 ? 6.877 4.574 -3.762 1.00 93.56 91 ASN A C 1
ATOM 721 O O . ASN A 1 91 ? 6.912 3.378 -3.479 1.00 93.56 91 ASN A O 1
ATOM 725 N N . GLY A 1 92 ? 7.300 5.047 -4.914 1.00 92.19 92 GLY A N 1
ATOM 726 C CA . GLY A 1 92 ? 7.770 4.137 -5.919 1.00 92.19 92 GLY A CA 1
ATOM 727 C C . GLY A 1 92 ? 8.283 4.835 -7.144 1.00 92.19 92 GLY A C 1
ATOM 728 O O . GLY A 1 92 ? 8.437 6.056 -7.202 1.00 92.19 92 GLY A O 1
ATOM 729 N N . LYS A 1 93 ? 8.568 3.996 -8.122 1.00 91.12 93 LYS A N 1
ATOM 730 C CA . LYS A 1 93 ? 9.037 4.395 -9.422 1.00 91.12 93 LYS A CA 1
ATOM 731 C C . LYS A 1 93 ? 8.400 3.501 -10.464 1.00 91.12 93 LYS A C 1
ATOM 733 O O . LYS A 1 93 ? 8.500 2.278 -10.355 1.00 91.12 93 LYS A O 1
ATOM 738 N N . VAL A 1 94 ? 7.796 4.112 -11.472 1.00 86.44 94 VAL A N 1
ATOM 739 C CA . VAL A 1 94 ? 7.432 3.432 -12.712 1.00 86.44 94 VAL A CA 1
ATOM 740 C C . VAL A 1 94 ? 8.411 3.908 -13.770 1.00 86.44 94 VAL A C 1
ATOM 742 O O . VAL A 1 94 ? 8.429 5.068 -14.163 1.00 86.44 94 VAL A O 1
ATOM 745 N N . HIS A 1 95 ? 9.297 3.013 -14.190 1.00 85.81 95 HIS A N 1
ATOM 746 C CA . HIS A 1 95 ? 10.405 3.299 -15.090 1.00 85.81 95 HIS A CA 1
ATOM 747 C C . HIS A 1 95 ? 11.323 4.435 -14.585 1.00 85.81 95 HIS A C 1
ATOM 749 O O . HIS A 1 95 ? 12.250 4.189 -13.802 1.00 85.81 95 HIS A O 1
ATOM 755 N N . GLN A 1 96 ? 11.107 5.674 -15.039 1.00 84.00 96 GLN A N 1
ATOM 756 C CA . GLN A 1 96 ? 11.878 6.864 -14.656 1.00 84.00 96 GLN A CA 1
ATOM 757 C C . GLN A 1 96 ? 11.110 7.821 -13.743 1.00 84.00 96 GLN A C 1
ATOM 759 O O . GLN A 1 96 ? 11.756 8.593 -13.038 1.00 84.00 96 GLN A O 1
ATOM 764 N N . GLU A 1 97 ? 9.792 7.680 -13.675 1.00 87.25 97 GLU A N 1
ATOM 765 C CA . GLU A 1 97 ? 8.884 8.598 -12.997 1.00 87.25 97 GLU A CA 1
ATOM 766 C C . GLU A 1 97 ? 8.710 8.146 -11.551 1.00 87.25 97 GLU A C 1
ATOM 768 O O . GLU A 1 97 ? 8.376 6.986 -11.273 1.00 87.25 97 GLU A O 1
ATOM 773 N N . ALA A 1 98 ? 9.025 9.043 -10.622 1.00 90.75 98 ALA A N 1
ATOM 774 C CA . ALA A 1 98 ? 8.892 8.784 -9.199 1.00 90.75 98 ALA A CA 1
ATOM 775 C C . ALA A 1 98 ? 7.554 9.327 -8.717 1.00 90.75 98 ALA A C 1
ATOM 777 O O . ALA A 1 98 ? 7.180 10.457 -9.028 1.00 90.75 98 ALA A O 1
ATOM 778 N N . TYR A 1 99 ? 6.871 8.540 -7.897 1.00 89.62 99 TYR A N 1
ATOM 779 C CA . TYR A 1 99 ? 5.609 8.945 -7.307 1.00 89.62 99 TYR A CA 1
ATOM 780 C C . TYR A 1 99 ? 5.619 8.690 -5.806 1.00 89.62 99 TYR A C 1
ATOM 782 O O . TYR A 1 99 ? 6.233 7.744 -5.299 1.00 89.62 99 TYR A O 1
ATOM 790 N N . GLN A 1 100 ? 4.905 9.541 -5.087 1.00 93.62 100 GLN A N 1
ATOM 791 C CA . GLN A 1 100 ? 4.653 9.401 -3.669 1.00 93.62 100 GLN A CA 1
ATOM 792 C C . GLN A 1 100 ? 3.193 9.732 -3.394 1.00 93.62 100 GLN A C 1
ATOM 794 O O . GLN A 1 100 ? 2.685 10.768 -3.806 1.00 93.62 100 GLN A O 1
ATOM 799 N N . VAL A 1 101 ? 2.524 8.848 -2.669 1.00 92.31 101 VAL A N 1
ATOM 800 C CA . VAL A 1 101 ? 1.147 9.015 -2.226 1.00 92.31 101 VAL A CA 1
ATOM 801 C C . VAL A 1 101 ? 1.123 8.864 -0.715 1.00 92.31 101 VAL A C 1
ATOM 803 O O . VAL A 1 101 ? 1.575 7.856 -0.176 1.00 92.31 101 VAL A O 1
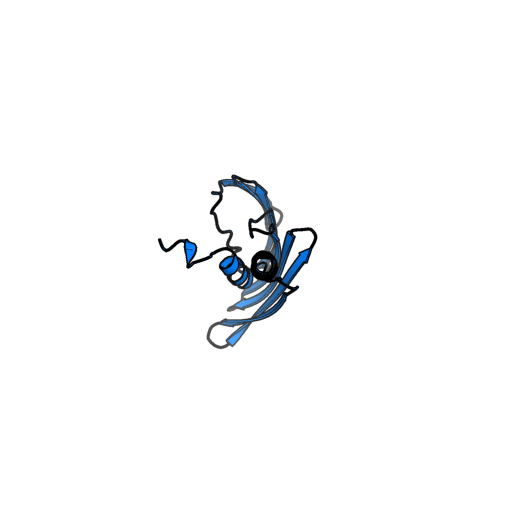ATOM 806 N N . SER A 1 102 ? 0.594 9.865 -0.024 1.00 95.12 102 SER A N 1
ATOM 807 C CA . SER A 1 102 ? 0.245 9.765 1.390 1.00 95.12 102 SER A CA 1
ATOM 808 C C . SER A 1 102 ? -1.256 9.943 1.522 1.00 95.12 102 SER A C 1
ATOM 810 O O . SER A 1 102 ? -1.794 10.966 1.104 1.00 95.12 102 SER A O 1
ATOM 812 N N . THR A 1 103 ? -1.936 8.949 2.075 1.00 94.38 103 THR A N 1
ATOM 813 C CA . THR A 1 103 ? -3.376 8.982 2.292 1.00 94.38 103 THR A CA 1
ATOM 814 C C . THR A 1 103 ? -3.667 8.943 3.779 1.00 94.38 103 THR A C 1
ATOM 816 O O . THR A 1 103 ? -3.203 8.050 4.491 1.00 94.38 103 THR A O 1
ATOM 819 N N . GLN A 1 104 ? -4.485 9.885 4.237 1.00 95.38 104 GLN A N 1
ATOM 820 C CA . GLN A 1 104 ? -5.112 9.836 5.549 1.00 95.38 104 GLN A CA 1
ATOM 821 C C . GLN A 1 104 ? -6.568 9.410 5.398 1.00 95.38 104 GLN A C 1
ATOM 823 O O . GLN A 1 104 ? -7.313 9.992 4.605 1.00 95.38 104 GLN A O 1
ATOM 828 N N . PHE A 1 105 ? -6.971 8.417 6.182 1.00 92.00 105 PHE A N 1
ATOM 829 C CA . PHE A 1 105 ? -8.340 7.928 6.212 1.00 92.00 105 PHE A CA 1
ATOM 830 C C . PHE A 1 105 ? -9.072 8.526 7.413 1.00 92.00 105 PHE A C 1
ATOM 832 O O . PHE A 1 105 ? -8.603 8.478 8.549 1.00 92.00 105 PHE A O 1
ATOM 839 N N . LEU A 1 106 ? -10.221 9.129 7.137 1.00 89.88 106 LEU A N 1
ATOM 840 C CA . LEU A 1 106 ? -11.174 9.656 8.105 1.00 89.88 106 LEU A CA 1
ATOM 841 C C . LEU A 1 106 ? -12.504 8.920 7.889 1.00 89.88 106 LEU A C 1
ATOM 843 O O . LEU A 1 106 ? -12.743 8.409 6.798 1.00 89.88 106 LEU A O 1
ATOM 847 N N . GLU A 1 107 ? -13.392 8.906 8.887 1.00 82.62 107 GLU A N 1
ATOM 848 C CA . GLU A 1 107 ? -14.629 8.092 8.876 1.00 82.62 107 GLU A CA 1
ATOM 849 C C . GLU A 1 107 ? -15.440 8.150 7.568 1.00 82.62 107 GLU A C 1
ATOM 851 O O . GLU A 1 107 ? -16.013 7.148 7.158 1.00 82.62 107 GLU A O 1
ATOM 856 N N . SER A 1 108 ? -15.483 9.307 6.899 1.00 87.50 108 SER A N 1
ATOM 857 C CA . SER A 1 108 ? -16.282 9.524 5.684 1.00 87.50 108 SER A CA 1
ATOM 858 C C . SER A 1 108 ? -15.465 9.860 4.436 1.00 87.50 108 SER A C 1
ATOM 860 O O . SER A 1 108 ? -16.047 10.140 3.385 1.00 87.50 108 SER A O 1
ATOM 862 N N . LYS A 1 109 ? -14.128 9.883 4.521 1.00 93.00 109 LYS A N 1
ATOM 863 C CA . LYS A 1 109 ? -13.280 10.315 3.403 1.00 93.00 109 LYS A CA 1
ATOM 864 C C . LYS A 1 109 ? -11.826 9.876 3.500 1.00 93.00 109 LYS A C 1
ATOM 866 O O . LYS A 1 109 ? -11.265 9.776 4.585 1.00 93.00 109 LYS A O 1
ATOM 871 N N . ALA A 1 110 ? -11.191 9.745 2.342 1.00 93.19 110 ALA A N 1
ATOM 872 C CA . ALA A 1 110 ? -9.744 9.686 2.198 1.00 93.19 110 ALA A CA 1
ATOM 873 C C . ALA A 1 110 ? -9.211 11.019 1.667 1.00 93.19 110 ALA A C 1
ATOM 875 O O . ALA A 1 110 ? -9.745 11.568 0.701 1.00 93.19 110 ALA A O 1
ATOM 876 N N . ILE A 1 111 ? -8.139 11.515 2.278 1.00 95.19 111 ILE A N 1
ATOM 877 C CA . ILE A 1 111 ? -7.388 12.679 1.807 1.00 95.19 111 ILE A CA 1
ATOM 878 C C . ILE A 1 111 ? -6.059 12.164 1.273 1.00 95.19 111 ILE A C 1
ATOM 880 O O . ILE A 1 111 ? -5.256 11.646 2.045 1.00 95.19 111 ILE A O 1
ATOM 884 N N . ASN A 1 112 ? -5.835 12.292 -0.031 1.00 93.25 112 ASN A N 1
ATOM 885 C CA . ASN A 1 112 ? -4.593 11.888 -0.678 1.00 93.25 112 ASN A CA 1
ATOM 886 C C . ASN A 1 112 ? -3.735 13.116 -0.954 1.00 93.25 112 ASN A C 1
ATOM 888 O O . ASN A 1 112 ? -4.208 14.073 -1.563 1.00 93.25 112 ASN A O 1
ATOM 892 N N . HIS A 1 113 ? -2.464 13.041 -0.595 1.00 94.88 113 HIS A N 1
ATOM 893 C CA . HIS A 1 113 ? -1.411 13.934 -1.044 1.00 94.88 113 HIS A CA 1
ATOM 894 C C . HIS A 1 113 ? -0.540 13.166 -2.029 1.00 94.88 113 HIS A C 1
ATOM 896 O O . HIS A 1 113 ? 0.095 12.179 -1.656 1.00 94.88 113 HIS A O 1
ATOM 902 N N . ILE A 1 114 ? -0.550 13.595 -3.285 1.00 92.31 114 ILE A N 1
ATOM 903 C CA . ILE A 1 114 ? 0.164 12.944 -4.381 1.00 92.31 114 ILE A CA 1
ATOM 904 C C . ILE A 1 114 ? 1.283 13.882 -4.812 1.00 92.31 114 ILE A C 1
ATOM 906 O O . ILE A 1 114 ? 1.028 15.056 -5.076 1.00 92.31 114 ILE A O 1
ATOM 910 N N . ALA A 1 115 ? 2.502 13.366 -4.869 1.00 90.62 115 ALA A N 1
ATOM 911 C CA . ALA A 1 115 ? 3.648 14.033 -5.458 1.00 90.62 115 ALA A CA 1
ATOM 912 C C . ALA A 1 115 ? 4.176 13.176 -6.611 1.00 90.62 115 ALA A C 1
ATOM 914 O O . ALA A 1 115 ? 4.502 12.007 -6.404 1.00 90.62 115 ALA A O 1
ATOM 915 N N . GLU A 1 116 ? 4.248 13.753 -7.803 1.00 87.19 116 GLU A N 1
ATOM 916 C CA . GLU A 1 116 ? 4.675 13.089 -9.037 1.00 87.19 116 GLU A CA 1
ATOM 917 C C . GLU A 1 116 ? 5.472 14.099 -9.864 1.00 87.19 116 GLU A C 1
ATOM 919 O O . GLU A 1 116 ? 5.010 15.217 -10.076 1.00 87.19 116 GLU A O 1
ATOM 924 N N . ASP A 1 117 ? 6.707 13.757 -10.241 1.00 81.94 117 ASP A N 1
ATOM 925 C CA . ASP A 1 117 ? 7.583 14.592 -11.083 1.00 81.94 117 ASP A CA 1
ATOM 926 C C . ASP A 1 117 ? 7.710 16.079 -10.673 1.00 81.94 117 ASP A C 1
ATOM 928 O O . ASP A 1 117 ? 7.925 16.976 -11.487 1.00 81.94 117 ASP A O 1
ATOM 932 N N . GLY A 1 118 ? 7.651 16.345 -9.364 1.00 78.00 118 GLY A N 1
ATOM 933 C CA . GLY A 1 118 ? 7.782 17.687 -8.787 1.00 78.00 118 GLY A CA 1
ATOM 934 C C . GLY A 1 118 ? 6.466 18.457 -8.662 1.00 78.00 118 GLY A C 1
ATOM 935 O O . GLY A 1 118 ? 6.429 19.458 -7.943 1.00 78.00 118 GLY A O 1
ATOM 936 N N . ASP A 1 119 ? 5.387 17.961 -9.262 1.00 87.50 119 ASP A N 1
ATOM 937 C CA . ASP A 1 119 ? 4.039 18.454 -9.029 1.00 87.50 119 ASP A CA 1
ATOM 938 C C . ASP A 1 119 ? 3.455 17.824 -7.766 1.00 87.50 119 ASP A C 1
ATOM 940 O O . ASP A 1 119 ? 3.717 16.670 -7.421 1.00 87.50 119 ASP A O 1
ATOM 944 N N . THR A 1 120 ? 2.649 18.605 -7.047 1.00 91.75 120 THR A N 1
ATOM 945 C CA . THR A 1 120 ? 1.924 18.120 -5.872 1.00 91.75 120 THR A CA 1
ATOM 946 C C . THR A 1 120 ? 0.445 18.419 -6.016 1.00 91.75 120 THR A C 1
ATOM 948 O O . THR A 1 120 ? 0.045 19.505 -6.436 1.00 91.75 120 THR A O 1
ATOM 951 N N . SER A 1 121 ? -0.386 17.450 -5.655 1.00 94.56 121 SER A N 1
ATOM 952 C CA . SER A 1 121 ? -1.832 17.607 -5.625 1.00 94.56 121 SER A CA 1
ATOM 953 C C . SER A 1 121 ? -2.404 17.033 -4.339 1.00 94.56 121 SER A C 1
ATOM 955 O O . SER A 1 121 ? -1.839 16.137 -3.711 1.00 94.56 121 SER A O 1
ATOM 957 N N . THR A 1 122 ? -3.532 17.593 -3.917 1.00 95.88 122 THR A N 1
ATOM 958 C CA . THR A 1 122 ? -4.325 17.047 -2.819 1.00 95.88 122 THR A CA 1
ATOM 959 C C . THR A 1 122 ? -5.715 16.749 -3.342 1.00 95.88 122 THR A C 1
ATOM 961 O O . THR A 1 122 ? -6.349 17.618 -3.940 1.00 95.88 122 THR A O 1
ATOM 964 N N . THR A 1 123 ? -6.180 15.524 -3.131 1.00 93.75 123 THR A N 1
ATOM 965 C CA . THR A 1 123 ? -7.516 15.088 -3.538 1.00 93.75 123 THR A CA 1
ATOM 966 C C . THR A 1 123 ? -8.271 14.527 -2.347 1.00 93.75 123 THR A C 1
ATOM 968 O O . THR A 1 123 ? -7.694 13.898 -1.462 1.00 93.75 123 THR A O 1
ATOM 971 N N . GLU A 1 124 ? -9.577 14.762 -2.330 1.00 94.25 124 GLU A N 1
ATOM 972 C CA . GLU A 1 124 ? -10.485 14.229 -1.325 1.00 94.25 124 GLU A CA 1
ATOM 973 C C . GLU A 1 124 ? -11.470 13.287 -2.010 1.00 94.25 124 GLU A C 1
ATOM 975 O O . GLU A 1 124 ? -12.080 13.644 -3.019 1.00 94.25 124 GLU A O 1
ATOM 980 N N . VAL A 1 125 ? -11.610 12.082 -1.466 1.00 90.88 125 VAL A N 1
ATOM 981 C CA . VAL A 1 125 ? -12.513 11.059 -1.992 1.00 90.88 125 VAL A CA 1
ATOM 982 C C . VAL A 1 125 ? -13.471 10.642 -0.879 1.00 90.88 125 VAL A C 1
ATOM 984 O O . VAL A 1 125 ? -13.000 10.202 0.172 1.00 90.88 125 VAL A O 1
ATOM 987 N N . PRO A 1 126 ? -14.798 10.763 -1.067 1.00 90.81 126 PRO A N 1
ATOM 988 C CA . PRO A 1 126 ? -15.756 10.273 -0.086 1.00 90.81 126 PRO A CA 1
ATOM 989 C C . PRO A 1 126 ? -15.635 8.752 0.055 1.00 90.81 126 PRO A C 1
ATOM 991 O O . PRO A 1 126 ? -15.473 8.034 -0.933 1.00 90.81 126 PRO A O 1
ATOM 994 N N . MET A 1 127 ? -15.734 8.259 1.286 1.00 85.94 127 MET A N 1
ATOM 995 C CA . MET A 1 127 ? -15.654 6.841 1.614 1.00 85.94 127 MET A CA 1
ATOM 996 C C . MET A 1 127 ? -16.882 6.390 2.391 1.00 85.94 127 MET A C 1
ATOM 998 O O . MET A 1 127 ? -17.341 7.059 3.312 1.00 85.94 127 MET A O 1
ATOM 1002 N N . HIS A 1 128 ? -17.394 5.226 2.005 1.00 83.00 128 HIS A N 1
ATOM 1003 C CA . HIS A 1 128 ? -18.380 4.496 2.789 1.00 83.00 128 HIS A CA 1
ATOM 1004 C C . HIS A 1 128 ? -17.670 3.711 3.903 1.00 83.00 128 HIS A C 1
ATOM 1006 O O . HIS A 1 128 ? -16.547 3.251 3.699 1.00 83.00 128 HIS A O 1
ATOM 1012 N N . GLU A 1 129 ? -18.327 3.486 5.039 1.00 72.12 129 GLU A N 1
ATOM 1013 C CA . GLU A 1 129 ? -17.773 2.722 6.176 1.00 72.12 129 GLU A CA 1
ATOM 1014 C C . GLU A 1 129 ? -17.351 1.287 5.790 1.00 72.12 129 GLU A C 1
ATOM 1016 O O . GLU A 1 129 ? -16.316 0.769 6.212 1.00 72.12 129 GLU A O 1
ATOM 1021 N N . ASP A 1 130 ? -18.113 0.667 4.890 1.00 72.31 130 ASP A N 1
ATOM 1022 C CA . ASP A 1 130 ? -17.822 -0.658 4.327 1.00 72.31 130 ASP A CA 1
ATOM 1023 C C . ASP A 1 130 ? -16.807 -0.646 3.166 1.00 72.31 130 ASP A C 1
ATOM 1025 O O . ASP A 1 130 ? -16.559 -1.692 2.560 1.00 72.31 130 ASP A O 1
ATOM 1029 N N . ALA A 1 131 ? -16.233 0.507 2.803 1.00 75.12 131 ALA A N 1
ATOM 1030 C CA . ALA A 1 131 ? -15.305 0.575 1.682 1.00 75.12 131 ALA A CA 1
ATOM 1031 C C . ALA A 1 131 ? -14.054 -0.279 1.947 1.00 75.12 131 ALA A C 1
ATOM 1033 O O . ALA A 1 131 ? -13.425 -0.222 3.012 1.00 75.12 131 ALA A O 1
ATOM 1034 N N . LEU A 1 132 ? -13.684 -1.067 0.938 1.00 70.94 132 LEU A N 1
ATOM 1035 C CA . LEU A 1 132 ? -12.419 -1.786 0.897 1.00 70.94 132 LEU A CA 1
ATOM 1036 C C . LEU A 1 132 ? -11.398 -0.939 0.152 1.00 70.94 132 LEU A C 1
ATOM 1038 O O . LEU A 1 132 ? -11.617 -0.531 -0.987 1.00 70.94 132 LEU A O 1
ATOM 1042 N N . MET A 1 133 ? -10.270 -0.697 0.806 1.00 73.06 133 MET A N 1
ATOM 1043 C CA . MET A 1 133 ? -9.138 -0.034 0.187 1.00 73.06 133 MET A CA 1
ATOM 1044 C C . MET A 1 133 ? -8.273 -1.085 -0.506 1.00 73.06 133 MET A C 1
ATOM 1046 O O . MET A 1 133 ? -7.753 -1.976 0.152 1.00 73.06 133 MET A O 1
ATOM 1050 N N . LEU A 1 134 ? -8.102 -0.959 -1.819 1.00 74.31 134 LEU A N 1
ATOM 1051 C CA . LEU A 1 134 ? -7.279 -1.856 -2.626 1.00 74.31 134 LEU A CA 1
ATOM 1052 C C . LEU A 1 134 ? -6.082 -1.061 -3.162 1.00 74.31 134 LEU A C 1
ATOM 1054 O O . LEU A 1 134 ? -6.228 -0.387 -4.185 1.00 74.31 134 LEU A O 1
ATOM 1058 N N . PRO A 1 135 ? -4.926 -1.049 -2.467 1.00 70.94 135 PRO A N 1
ATOM 1059 C CA . PRO A 1 135 ? -3.740 -0.392 -2.999 1.00 70.94 135 PRO A CA 1
ATOM 1060 C C . PRO A 1 135 ? -3.382 -1.042 -4.338 1.00 70.94 135 PRO A C 1
ATOM 1062 O O . PRO A 1 135 ? -3.238 -2.262 -4.456 1.00 70.94 135 PRO A O 1
ATOM 1065 N N . ASN A 1 136 ? -3.313 -0.219 -5.379 1.00 69.19 136 ASN A N 1
ATOM 1066 C CA . ASN A 1 136 ? -3.004 -0.702 -6.713 1.00 69.19 136 ASN A CA 1
ATOM 1067 C C . ASN A 1 136 ? -1.518 -1.088 -6.786 1.00 69.19 136 ASN A C 1
ATOM 1069 O O . ASN A 1 136 ? -0.669 -0.373 -6.260 1.00 69.19 136 ASN A O 1
ATOM 1073 N N . GLY A 1 137 ? -1.211 -2.203 -7.449 1.00 67.56 137 GLY A N 1
ATOM 1074 C CA . GLY A 1 137 ? 0.166 -2.627 -7.719 1.00 67.56 137 GLY A CA 1
ATOM 1075 C C . GLY A 1 137 ? 0.847 -3.525 -6.677 1.00 67.56 137 GLY A C 1
ATOM 1076 O O . GLY A 1 137 ? 2.013 -3.840 -6.889 1.00 67.56 137 GLY A O 1
ATOM 1077 N N . LEU A 1 138 ? 0.163 -3.963 -5.610 1.00 76.50 138 LEU A N 1
ATOM 1078 C CA . LEU A 1 138 ? 0.715 -4.869 -4.580 1.00 76.50 138 LEU A CA 1
ATOM 1079 C C . LEU A 1 138 ? -0.272 -5.976 -4.205 1.00 76.50 138 LEU A C 1
ATOM 1081 O O . LEU A 1 138 ? -1.428 -5.681 -3.935 1.00 76.50 138 LEU A O 1
ATOM 1085 N N . PHE A 1 139 ? 0.157 -7.234 -4.156 1.00 76.19 139 PHE A N 1
ATOM 1086 C CA . PHE A 1 139 ? -0.702 -8.416 -4.042 1.00 76.19 139 PHE A CA 1
ATOM 1087 C C . PHE A 1 139 ? -1.065 -8.799 -2.601 1.00 76.19 139 PHE A C 1
ATOM 1089 O O . PHE A 1 139 ? -2.202 -9.194 -2.329 1.00 76.19 139 PHE A O 1
ATOM 1096 N N . TYR A 1 140 ? -0.141 -8.694 -1.655 1.00 76.81 140 TYR A N 1
ATOM 1097 C CA . TYR A 1 140 ? -0.348 -9.134 -0.283 1.00 76.81 140 TYR A CA 1
ATOM 1098 C C . TYR A 1 140 ? -1.397 -8.332 0.506 1.00 76.81 140 TYR A C 1
ATOM 1100 O O . TYR A 1 140 ? -2.142 -8.954 1.274 1.00 76.81 140 TYR A O 1
ATOM 1108 N N . PRO A 1 141 ? -1.580 -7.008 0.300 1.00 73.88 141 PRO A N 1
ATOM 1109 C CA . PRO A 1 141 ? -2.692 -6.282 0.908 1.00 73.88 141 PRO A CA 1
ATOM 1110 C C . PRO A 1 141 ? -4.052 -6.944 0.645 1.00 73.88 141 PRO A C 1
ATOM 1112 O O . PRO A 1 141 ? -4.886 -7.009 1.546 1.00 73.88 141 PRO A O 1
ATOM 1115 N N . TYR A 1 142 ? -4.261 -7.525 -0.543 1.00 76.12 142 TYR A N 1
ATOM 1116 C CA . TYR A 1 142 ? -5.491 -8.254 -0.869 1.00 76.12 142 TYR A CA 1
ATOM 1117 C C . TYR A 1 142 ? -5.671 -9.510 -0.001 1.00 76.12 142 TYR A C 1
ATOM 1119 O O . TYR A 1 142 ? -6.776 -9.771 0.475 1.00 76.12 142 TYR A O 1
ATOM 1127 N N . ALA A 1 143 ? -4.597 -10.266 0.253 1.00 73.50 143 ALA A N 1
ATOM 1128 C CA . ALA A 1 143 ? -4.636 -11.457 1.106 1.00 73.50 143 ALA A CA 1
ATOM 1129 C C . ALA A 1 143 ? -4.959 -11.109 2.568 1.00 73.50 143 ALA A C 1
ATOM 1131 O O . ALA A 1 143 ? -5.678 -11.849 3.243 1.00 73.50 143 ALA A O 1
ATOM 1132 N N . LEU A 1 144 ? -4.479 -9.958 3.050 1.00 73.62 144 LEU A N 1
ATOM 1133 C CA . LEU A 1 144 ? -4.809 -9.469 4.386 1.00 73.62 144 LEU A CA 1
ATOM 1134 C C . LEU A 1 144 ? -6.278 -9.027 4.480 1.00 73.62 144 LEU A C 1
ATOM 1136 O O . LEU A 1 144 ? -6.951 -9.350 5.456 1.00 73.62 144 LEU A O 1
ATOM 1140 N N . LEU A 1 145 ? -6.800 -8.341 3.459 1.00 68.38 145 LEU A N 1
ATOM 1141 C CA . LEU A 1 145 ? -8.182 -7.843 3.436 1.00 68.38 145 LEU A CA 1
ATOM 1142 C C . LEU A 1 145 ? -9.234 -8.954 3.399 1.00 68.38 145 LEU A C 1
ATOM 1144 O O . LEU A 1 145 ? -10.336 -8.761 3.910 1.00 68.38 145 LEU A O 1
ATOM 1148 N N . VAL A 1 146 ? -8.896 -10.139 2.885 1.00 67.69 146 VAL A N 1
ATOM 1149 C CA . VAL A 1 146 ? -9.757 -11.328 3.010 1.00 67.69 146 VAL A CA 1
ATOM 1150 C C . VAL A 1 146 ? -10.034 -11.669 4.482 1.00 67.69 146 VAL A C 1
ATOM 1152 O O . VAL A 1 146 ? -11.117 -12.155 4.784 1.00 67.69 146 VAL A O 1
ATOM 1155 N N . LYS A 1 147 ? -9.139 -11.334 5.427 1.00 67.06 147 LYS A N 1
ATOM 1156 C CA . LYS A 1 147 ? -9.390 -11.514 6.872 1.00 67.06 147 LYS A CA 1
ATOM 1157 C C . LYS A 1 147 ? -10.455 -10.546 7.420 1.00 67.06 147 LYS A C 1
ATOM 1159 O O . LYS A 1 147 ? -11.121 -10.886 8.393 1.00 67.06 147 LYS A O 1
ATOM 1164 N N . ARG A 1 148 ? -10.646 -9.369 6.799 1.00 66.88 148 ARG A N 1
ATOM 1165 C CA . ARG A 1 148 ? -11.729 -8.414 7.130 1.00 66.88 148 ARG A CA 1
ATOM 1166 C C . ARG A 1 148 ? -13.093 -8.930 6.663 1.00 66.88 148 ARG A C 1
ATOM 1168 O O . ARG A 1 148 ? -14.112 -8.631 7.282 1.00 66.88 148 ARG A O 1
ATOM 1175 N N . TYR A 1 149 ? -13.120 -9.690 5.570 1.00 64.62 149 TYR A N 1
ATOM 1176 C CA . TYR A 1 149 ? -14.347 -10.215 4.984 1.00 64.62 149 TYR A CA 1
ATOM 1177 C C . TYR A 1 149 ? -14.647 -11.625 5.499 1.00 64.62 149 TYR A C 1
ATOM 1179 O O . TYR A 1 149 ? -14.178 -12.631 4.975 1.00 64.62 149 TYR A O 1
ATOM 1187 N N . ASP A 1 150 ? -15.501 -11.699 6.517 1.00 60.94 150 ASP A N 1
ATOM 1188 C CA . ASP A 1 150 ? -16.176 -12.942 6.880 1.00 60.94 150 ASP A CA 1
ATOM 1189 C C . ASP A 1 150 ? -17.240 -13.258 5.810 1.00 60.94 150 ASP A C 1
ATOM 1191 O O . ASP A 1 150 ? -18.404 -12.853 5.913 1.00 60.94 150 ASP A O 1
ATOM 1195 N N . PHE A 1 151 ? -16.819 -13.935 4.737 1.00 53.47 151 PHE A N 1
ATOM 1196 C CA . PHE A 1 151 ? -17.697 -14.333 3.632 1.00 53.47 151 PHE A CA 1
ATOM 1197 C C . PHE A 1 151 ? -18.857 -15.239 4.086 1.00 53.47 151 PHE A C 1
ATOM 1199 O O . PHE A 1 151 ? -19.870 -15.314 3.392 1.00 53.47 151 PHE A O 1
ATOM 1206 N N . GLU A 1 152 ? -18.762 -15.883 5.255 1.00 48.38 152 GLU A N 1
ATOM 1207 C CA . GLU A 1 152 ? -19.822 -16.740 5.794 1.00 48.38 152 GLU A CA 1
ATOM 1208 C C . GLU A 1 152 ? -20.936 -15.942 6.492 1.00 48.38 152 GLU A C 1
ATOM 1210 O O . GLU A 1 152 ? -22.098 -16.356 6.477 1.00 48.38 152 GLU A O 1
ATOM 1215 N N . LYS A 1 153 ? -20.635 -14.770 7.069 1.00 50.62 153 LYS A N 1
ATOM 1216 C CA . LYS A 1 153 ? -21.633 -13.966 7.804 1.00 50.62 153 LYS A CA 1
ATOM 1217 C C . LYS A 1 153 ? -22.576 -13.13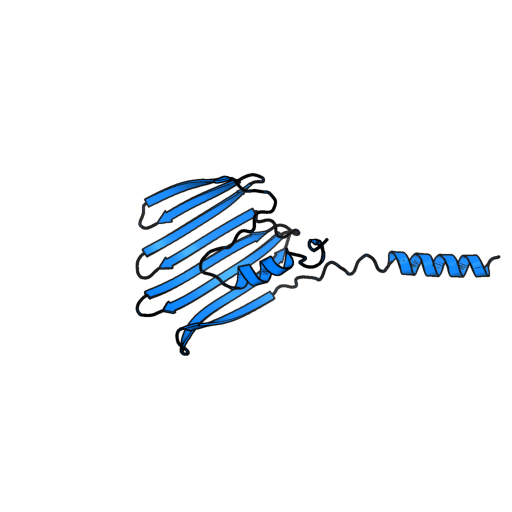8 6.938 1.00 50.62 153 LYS A C 1
ATOM 1219 O O . LYS A 1 153 ? -23.659 -12.803 7.411 1.00 50.62 153 LYS A O 1
ATOM 1224 N N . ARG A 1 154 ? -22.199 -12.796 5.703 1.00 48.38 154 ARG A N 1
ATOM 1225 C CA . ARG A 1 154 ? -23.013 -11.941 4.811 1.00 48.38 154 ARG A CA 1
ATOM 1226 C C . ARG A 1 154 ? -23.793 -12.720 3.734 1.00 48.38 154 ARG A C 1
ATOM 1228 O O . ARG A 1 154 ? -24.439 -12.104 2.897 1.00 48.38 154 ARG A O 1
ATOM 1235 N N . GLY A 1 155 ? -23.780 -14.057 3.775 1.00 45.34 155 GLY A N 1
ATOM 1236 C CA . GLY A 1 155 ? -24.577 -14.934 2.902 1.00 45.34 155 GLY A CA 1
ATOM 1237 C C . GLY A 1 155 ? -25.998 -15.252 3.398 1.00 45.34 155 GLY A C 1
ATOM 1238 O O . GLY A 1 155 ? -26.551 -16.276 2.994 1.00 45.34 155 GLY A O 1
ATOM 1239 N N . LYS A 1 156 ? -26.572 -14.440 4.295 1.00 36.69 156 LYS A N 1
ATOM 1240 C CA . LYS A 1 156 ? -27.951 -14.584 4.794 1.00 36.69 156 LYS A CA 1
ATOM 1241 C C . LYS A 1 156 ? -28.799 -13.375 4.446 1.00 36.69 156 LYS A C 1
ATOM 1243 O O . LYS A 1 156 ? -28.337 -12.254 4.742 1.00 36.69 156 LYS A O 1
#

pLDDT: mean 80.17, std 16.22, range [36.69, 95.88]

Foldseek 3Di:
DVVVVVVVVVVVVVVVVPPPPPPPPPDWDWDKDFDDDPNHGFWMKTWIWHDDPQKIWIWMWIWGHDDNWTKTKIKIWIAGNLRHTAKIWMWIDTRHKTKIWIWGDDQFWIWIWIDIPNDIDIDIDTDDNPDDDDPPPHDVSVVVCVVSDPVVVPPD

Sequence (156 aa):
MKKCFLILMILSVCLLGSSISLFSQITDESGKFIIYYSEREAGFENYSVSISDGKIRLKDQAQLRVMEMDFIVNMDLILDTLFSPESLNMNGKVHQEAYQVSTQFLESKAINHIAEDGDTSTTEVPMHEDALMLPNGLFYPYALLVKRYDFEKRGK

Radius of gyration: 21.97 Å; chains: 1; bounding box: 40×51×69 Å

Secondary structure (DSSP, 8-state):
-HHHHHHHHHHHHHHHSSSSTTS-----EEEEEEEEETTEEEEEEEEEEEEETTEEEEEEEEEEEETTEEEEEEEEEEEETT--EEEEEEEEEETTEEEEEEEEEETTEEEEEEEETTEEEEEEEE--TTPPP--TT-SHHHHHHTTT--TTTT--